Protein AF-A0A7X2XLZ9-F1 (afdb_monomer_lite)

InterPro domains:
  IPR012327 D12 class N6 adenine-specific DNA methyltransferase [PF02086] (17-53)
  IPR012327 D12 class N6 adenine-specific DNA methyltransferase [PR00505] (17-33)
  IPR012327 D12 class N6 adenine-specific DNA methyltransferase [PR00505] (39-53)
  IPR012327 D12 class N6 adenine-specific DNA methyltransferase [PTHR30481] (8-53)
  IPR029063 S-adenosyl-L-methionine-dependent methyltransferase superfamily [G3DSA:3.40.50.150] (1-56)
  IPR029063 S-adenosyl-L-methionine-dependent methyltransferase superfamily [SSF53335] (11-55)

Secondary structure (DSSP, 8-state):
--PPP-PPPPP--SS--TT-GGGGHHHHHHHS-S--S----TT-TT-HHHHHH---

pLDDT: mean 90.29, std 11.85, range [43.56, 98.12]

Structure (mmCIF, N/CA/C/O backbone):
data_AF-A0A7X2XLZ9-F1
#
_entry.id   AF-A0A7X2XLZ9-F1
#
loop_
_atom_site.group_PDB
_atom_site.id
_atom_site.type_symbol
_atom_site.label_atom_id
_atom_site.label_alt_id
_atom_site.label_comp_id
_atom_site.label_asym_id
_atom_site.label_entity_id
_atom_site.label_seq_id
_atom_site.pdbx_PDB_ins_code
_atom_site.Cartn_x
_atom_site.Cartn_y
_atom_site.Cartn_z
_at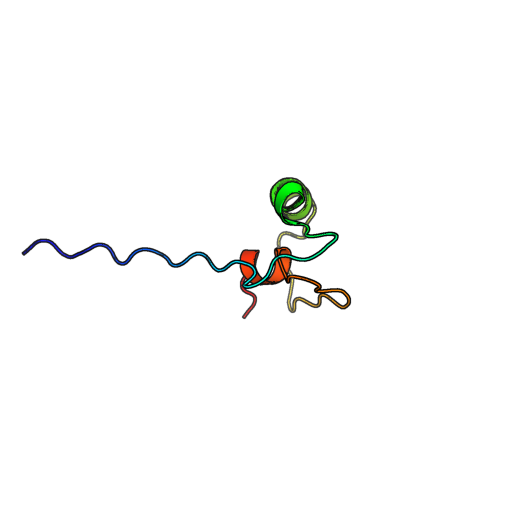om_site.occupancy
_atom_site.B_iso_or_equiv
_atom_site.auth_seq_id
_atom_site.auth_comp_id
_atom_site.auth_asym_id
_atom_site.auth_atom_id
_atom_site.pdbx_PDB_model_num
ATOM 1 N N . MET A 1 1 ? 13.512 -29.747 20.774 1.00 43.56 1 MET A N 1
ATOM 2 C CA . MET A 1 1 ? 12.950 -29.330 19.469 1.00 43.56 1 MET A CA 1
ATOM 3 C C . MET A 1 1 ? 12.926 -27.809 19.414 1.00 43.56 1 MET A C 1
ATO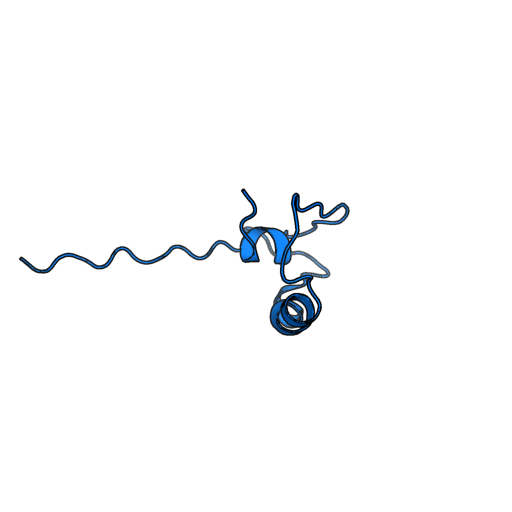M 5 O O . MET A 1 1 ? 12.281 -27.210 20.260 1.00 43.56 1 MET A O 1
ATOM 9 N N . LYS A 1 2 ? 13.655 -27.174 18.486 1.00 51.22 2 LYS A N 1
ATOM 10 C CA . LYS A 1 2 ? 13.516 -25.730 18.232 1.00 51.22 2 LYS A CA 1
ATOM 11 C C . LYS A 1 2 ? 12.397 -25.547 17.211 1.00 51.22 2 LYS A C 1
ATOM 13 O O . LYS A 1 2 ? 12.519 -26.025 16.086 1.00 51.22 2 LYS A O 1
ATOM 18 N N . ILE A 1 3 ? 11.305 -24.911 17.620 1.00 65.31 3 ILE A N 1
ATOM 19 C CA . ILE A 1 3 ? 10.230 -24.501 16.716 1.00 65.31 3 ILE A CA 1
ATOM 20 C C . ILE A 1 3 ? 10.856 -23.483 15.752 1.00 65.31 3 ILE A C 1
ATOM 22 O O . ILE A 1 3 ? 11.382 -22.463 16.192 1.00 65.31 3 ILE A O 1
ATOM 26 N N . LYS A 1 4 ? 10.903 -23.797 14.451 1.00 66.62 4 LYS A N 1
ATOM 27 C CA . LYS A 1 4 ? 11.346 -22.847 13.421 1.00 66.62 4 LYS A CA 1
ATOM 28 C C . LYS A 1 4 ? 10.353 -21.685 13.412 1.00 66.62 4 LYS A C 1
ATOM 30 O O . LYS A 1 4 ? 9.172 -21.908 13.164 1.00 66.62 4 LYS A O 1
ATOM 35 N N . GLU A 1 5 ? 10.826 -20.470 13.673 1.00 69.38 5 GLU A N 1
ATOM 36 C CA . GLU A 1 5 ? 10.027 -19.262 13.468 1.00 69.38 5 GLU A CA 1
ATOM 37 C C . GLU A 1 5 ? 9.534 -19.219 12.018 1.00 69.38 5 GLU A C 1
ATOM 39 O O . GLU A 1 5 ? 10.317 -19.296 11.066 1.00 69.38 5 GLU A O 1
ATOM 44 N N . ILE A 1 6 ? 8.219 -19.112 11.845 1.00 70.88 6 ILE A N 1
ATOM 45 C CA . ILE A 1 6 ? 7.609 -18.913 10.535 1.00 70.88 6 ILE A CA 1
ATOM 46 C C . ILE A 1 6 ? 7.951 -17.483 10.113 1.00 70.88 6 ILE A C 1
ATOM 48 O O . ILE A 1 6 ? 7.421 -16.520 10.667 1.00 70.88 6 ILE A O 1
ATOM 52 N N . LYS A 1 7 ? 8.864 -17.331 9.145 1.00 70.25 7 LYS A N 1
ATOM 53 C CA . LYS A 1 7 ? 9.189 -16.020 8.569 1.00 70.25 7 LYS A CA 1
ATOM 54 C C . LYS A 1 7 ? 7.917 -15.398 7.997 1.00 70.25 7 LYS A C 1
ATOM 56 O O . LYS A 1 7 ? 7.322 -15.938 7.066 1.00 70.25 7 LYS A O 1
ATOM 61 N N . LYS A 1 8 ? 7.528 -14.244 8.537 1.00 73.88 8 LYS A N 1
ATOM 62 C CA . LYS A 1 8 ? 6.438 -13.432 7.996 1.00 73.88 8 LYS A CA 1
ATOM 63 C C . LYS A 1 8 ? 6.810 -13.023 6.567 1.00 73.88 8 LYS A C 1
ATOM 65 O O . LYS A 1 8 ? 7.826 -12.363 6.360 1.00 73.88 8 LYS A O 1
ATOM 70 N N . VAL A 1 9 ? 6.023 -13.463 5.588 1.00 80.12 9 VAL A N 1
ATOM 71 C CA . VAL A 1 9 ? 6.236 -13.113 4.179 1.00 80.12 9 VAL A CA 1
ATOM 72 C C . VAL A 1 9 ? 5.758 -11.680 3.968 1.00 80.12 9 VAL A C 1
ATOM 74 O O . VAL A 1 9 ? 4.584 -11.380 4.176 1.00 80.12 9 VAL A O 1
ATOM 77 N N . THR A 1 10 ? 6.667 -10.796 3.566 1.00 85.19 10 THR A N 1
ATOM 78 C CA . THR A 1 10 ? 6.322 -9.437 3.138 1.00 85.19 10 THR A CA 1
ATOM 79 C C . THR A 1 10 ? 5.967 -9.475 1.657 1.00 85.19 10 THR A C 1
ATOM 81 O O . THR A 1 10 ? 6.795 -9.871 0.835 1.00 85.19 10 THR A O 1
ATOM 84 N N . LEU A 1 11 ? 4.743 -9.077 1.311 1.00 92.94 11 LEU A N 1
ATOM 85 C CA . LEU A 1 11 ? 4.337 -8.943 -0.085 1.00 92.94 11 LEU A CA 1
ATOM 86 C C . LEU A 1 11 ? 5.046 -7.740 -0.717 1.00 92.94 11 LEU A C 1
ATOM 88 O O . LEU A 1 11 ? 5.252 -6.709 -0.080 1.00 92.94 11 LEU A O 1
ATOM 92 N N . GLN A 1 12 ? 5.425 -7.869 -1.984 1.00 92.00 12 GLN A N 1
ATOM 93 C CA . GLN A 1 12 ? 6.055 -6.793 -2.740 1.00 92.00 12 GLN A CA 1
ATOM 94 C C . GLN A 1 12 ? 5.691 -6.895 -4.226 1.00 92.00 12 GLN A C 1
ATOM 96 O O . GLN A 1 12 ? 5.376 -7.993 -4.690 1.00 92.00 12 GLN A O 1
ATOM 101 N N . PRO A 1 13 ? 5.774 -5.784 -4.983 1.00 93.50 13 PRO A N 1
ATOM 102 C CA . PRO A 1 13 ? 5.624 -5.804 -6.434 1.00 93.50 13 PRO A CA 1
ATOM 103 C C . PRO A 1 13 ? 6.472 -6.900 -7.089 1.00 93.50 13 PRO A C 1
ATOM 105 O O . PRO A 1 13 ? 7.671 -6.996 -6.825 1.00 93.50 13 PRO A O 1
ATOM 108 N N . PHE A 1 14 ? 5.861 -7.702 -7.962 1.00 93.38 14 PHE A N 1
ATOM 109 C CA . PHE A 1 14 ? 6.536 -8.797 -8.673 1.00 93.38 14 PHE A CA 1
ATOM 110 C C . PHE A 1 14 ? 7.299 -8.333 -9.925 1.00 93.38 14 PHE A C 1
ATOM 112 O O . PHE A 1 14 ? 8.026 -9.113 -10.533 1.00 93.38 14 PHE A O 1
ATOM 119 N N . THR A 1 15 ? 7.141 -7.068 -10.320 1.00 93.62 15 THR A N 1
ATOM 120 C CA . THR A 1 15 ? 7.832 -6.461 -11.461 1.00 93.62 15 THR A CA 1
ATOM 121 C C . THR A 1 15 ? 8.306 -5.048 -11.128 1.00 93.62 15 THR A C 1
ATOM 123 O O . THR A 1 15 ? 7.731 -4.362 -10.275 1.00 93.62 15 THR A O 1
ATOM 126 N N . LYS A 1 16 ? 9.358 -4.589 -11.813 1.00 93.31 16 LYS A N 1
ATOM 127 C CA . LYS A 1 16 ? 9.780 -3.186 -11.770 1.00 93.31 16 LYS A CA 1
ATOM 128 C C . LYS A 1 16 ? 8.805 -2.363 -12.612 1.00 93.31 16 LYS A C 1
ATOM 130 O O . LYS A 1 16 ? 8.550 -2.699 -13.762 1.00 93.31 16 LYS A O 1
ATOM 135 N N . TRP A 1 17 ? 8.299 -1.265 -12.056 1.00 95.75 17 TRP A N 1
ATOM 136 C CA . TRP A 1 17 ? 7.330 -0.399 -12.728 1.00 95.75 17 TRP A CA 1
ATOM 137 C C . TRP A 1 17 ? 7.757 1.069 -12.671 1.00 95.75 17 TRP A C 1
ATOM 139 O O . TRP A 1 17 ? 8.186 1.555 -11.619 1.00 95.75 17 TRP A O 1
ATOM 149 N N . THR A 1 18 ? 7.630 1.782 -13.790 1.00 94.50 18 THR A N 1
ATOM 150 C CA . THR A 1 18 ? 7.879 3.229 -13.860 1.00 94.50 18 THR A CA 1
ATOM 151 C C . THR A 1 18 ? 6.872 3.973 -12.983 1.00 94.50 18 THR A C 1
ATOM 153 O O . THR A 1 18 ? 5.676 3.713 -13.053 1.00 94.50 18 THR A O 1
ATOM 156 N N . GLY A 1 19 ? 7.344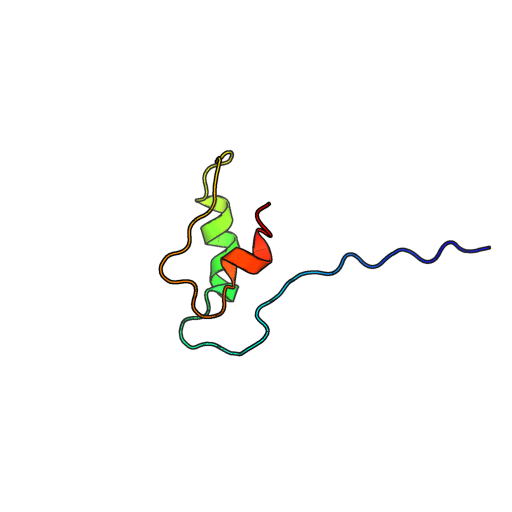 4.887 -12.131 1.00 92.56 19 GLY A N 1
ATOM 157 C CA . GLY A 1 19 ? 6.481 5.571 -11.157 1.00 92.56 19 GLY A CA 1
ATOM 158 C C . GLY A 1 19 ? 6.115 4.717 -9.933 1.00 92.56 19 GLY A C 1
ATOM 159 O O . GLY A 1 19 ? 5.105 4.962 -9.276 1.00 92.56 19 GLY A O 1
ATOM 160 N N . GLY A 1 20 ? 6.909 3.689 -9.614 1.00 92.12 20 GLY A N 1
ATOM 161 C CA . GLY A 1 20 ? 6.706 2.868 -8.420 1.00 92.12 20 GLY A CA 1
ATOM 162 C C . GLY A 1 20 ? 6.783 3.681 -7.120 1.00 92.12 20 GLY A C 1
ATOM 163 O O . GLY A 1 20 ? 7.798 4.298 -6.815 1.00 92.12 20 GLY A O 1
ATOM 164 N N . LYS A 1 21 ? 5.732 3.612 -6.297 1.00 95.38 21 LYS A N 1
ATOM 165 C CA . LYS A 1 21 ? 5.574 4.425 -5.074 1.00 95.38 21 LYS A CA 1
ATOM 166 C C . LYS A 1 21 ? 6.358 3.921 -3.848 1.00 95.38 21 LYS A C 1
ATOM 168 O O . LYS A 1 21 ? 6.127 4.391 -2.742 1.00 95.38 21 LYS A O 1
ATOM 173 N N . ARG A 1 22 ? 7.295 2.976 -4.011 1.00 94.06 22 ARG A N 1
ATOM 174 C CA . ARG A 1 22 ? 7.981 2.283 -2.895 1.00 94.06 22 ARG A CA 1
ATOM 175 C C . ARG A 1 22 ? 8.710 3.230 -1.937 1.00 94.06 22 ARG A C 1
ATOM 177 O O . ARG A 1 22 ? 8.638 3.038 -0.732 1.00 94.06 22 ARG A O 1
ATOM 184 N N . GLN A 1 23 ? 9.390 4.248 -2.467 1.00 95.06 23 GLN A N 1
ATOM 185 C CA . GLN A 1 23 ? 10.115 5.238 -1.657 1.00 95.06 23 GLN A CA 1
ATOM 186 C C . GLN A 1 23 ? 9.176 6.201 -0.915 1.00 95.06 23 GLN A C 1
ATOM 188 O O . GLN A 1 23 ? 9.563 6.760 0.102 1.00 95.06 23 GLN A O 1
ATOM 193 N N . LEU A 1 24 ? 7.939 6.366 -1.397 1.00 96.81 24 LEU A N 1
ATOM 194 C CA . LEU A 1 24 ? 6.934 7.258 -0.815 1.00 96.81 24 LEU A CA 1
ATOM 195 C C . LEU A 1 24 ? 6.024 6.562 0.205 1.00 96.81 24 LEU A C 1
ATOM 197 O O . LEU A 1 24 ? 5.223 7.233 0.849 1.00 96.81 24 LEU A O 1
ATOM 201 N N . LEU A 1 25 ? 6.132 5.238 0.377 1.00 95.88 25 LEU A N 1
ATOM 202 C CA . LEU A 1 25 ? 5.276 4.480 1.297 1.00 95.88 25 LEU A CA 1
ATOM 203 C C . LEU A 1 25 ? 5.270 5.026 2.737 1.00 95.88 25 LEU A C 1
ATOM 205 O O . LEU A 1 25 ? 4.175 5.098 3.292 1.00 95.88 25 LEU A O 1
ATOM 209 N N . PRO A 1 26 ? 6.403 5.448 3.346 1.00 96.75 26 PRO A N 1
ATOM 210 C CA . PRO A 1 26 ? 6.378 6.022 4.693 1.00 96.75 26 PRO A CA 1
ATOM 211 C C . PRO A 1 26 ? 5.457 7.245 4.792 1.00 96.75 26 PRO A C 1
ATOM 213 O O . PRO A 1 26 ? 4.582 7.283 5.648 1.00 96.75 26 PRO A O 1
ATOM 216 N N . VAL A 1 27 ? 5.573 8.176 3.840 1.00 98.12 27 VAL A N 1
ATOM 217 C CA . VAL A 1 27 ? 4.767 9.406 3.797 1.00 98.12 27 VAL A CA 1
ATOM 218 C C . VAL A 1 27 ? 3.295 9.099 3.510 1.00 98.12 27 VAL A C 1
ATOM 220 O O . VAL A 1 27 ? 2.404 9.637 4.159 1.00 98.12 27 VAL A O 1
ATOM 223 N N . ILE A 1 28 ? 3.010 8.197 2.563 1.00 97.06 28 ILE A N 1
ATOM 224 C CA . ILE A 1 28 ? 1.628 7.824 2.223 1.00 97.06 28 ILE A CA 1
ATOM 225 C C . ILE A 1 28 ? 0.921 7.192 3.429 1.00 97.06 28 ILE A C 1
ATOM 227 O O . ILE A 1 28 ? -0.240 7.505 3.679 1.00 97.06 28 ILE A O 1
ATOM 231 N N . ARG A 1 29 ? 1.608 6.332 4.193 1.00 95.44 29 ARG A N 1
ATOM 232 C CA . ARG A 1 29 ? 1.055 5.691 5.399 1.00 95.44 29 ARG A CA 1
ATOM 233 C C . ARG A 1 29 ? 0.684 6.699 6.480 1.00 95.44 29 ARG A C 1
ATOM 235 O O . ARG A 1 29 ? -0.355 6.533 7.108 1.00 95.44 29 ARG A O 1
ATOM 242 N N . GLU A 1 30 ? 1.510 7.721 6.683 1.00 97.31 30 GLU A N 1
ATOM 243 C CA . GLU A 1 30 ? 1.245 8.784 7.660 1.00 97.31 30 GLU A CA 1
ATOM 244 C C . GLU A 1 30 ? 0.011 9.617 7.294 1.00 97.31 30 GLU A C 1
ATOM 246 O O . GLU A 1 30 ? -0.716 10.065 8.178 1.00 97.31 30 GLU A O 1
ATOM 251 N N . LEU A 1 31 ? -0.248 9.788 5.996 1.00 97.88 31 LEU A N 1
ATOM 252 C CA . LEU A 1 31 ? -1.383 10.556 5.479 1.00 97.88 31 LEU A CA 1
ATOM 253 C C . LEU A 1 31 ? -2.656 9.721 5.286 1.00 97.88 31 LEU A C 1
ATOM 255 O O . LEU A 1 31 ? -3.722 10.278 5.021 1.00 97.88 31 LEU A O 1
ATOM 259 N N . MET A 1 32 ? -2.571 8.393 5.390 1.00 96.50 32 MET A N 1
ATOM 260 C CA . MET A 1 32 ? -3.738 7.533 5.246 1.00 96.50 32 MET A CA 1
ATOM 261 C C . MET A 1 32 ? -4.702 7.673 6.432 1.00 96.50 32 MET A C 1
ATOM 263 O O . MET A 1 32 ? -4.279 7.874 7.574 1.00 96.50 32 MET A O 1
ATOM 267 N N . PRO A 1 33 ? -6.011 7.472 6.207 1.00 96.88 33 PRO A N 1
ATOM 268 C CA . PRO A 1 33 ? -6.955 7.359 7.306 1.00 96.88 33 PRO A CA 1
ATOM 269 C C . PRO A 1 33 ? -6.615 6.147 8.184 1.00 96.88 33 PRO A C 1
ATOM 271 O O . PRO A 1 33 ? -6.278 5.070 7.690 1.00 96.88 33 PRO A O 1
ATOM 274 N N . LYS A 1 34 ? -6.763 6.308 9.505 1.00 94.44 34 LYS A N 1
ATOM 275 C CA . LYS A 1 34 ? -6.528 5.231 10.484 1.00 94.44 34 LYS A CA 1
ATOM 276 C C . LYS A 1 34 ? -7.504 4.061 10.319 1.00 94.44 34 LYS A C 1
ATOM 278 O O . LYS A 1 34 ? -7.166 2.934 10.665 1.00 94.44 34 LYS A O 1
ATOM 283 N N . THR A 1 35 ? -8.706 4.330 9.810 1.00 96.69 35 THR A N 1
ATOM 284 C CA . THR A 1 35 ? -9.756 3.341 9.555 1.00 96.69 35 THR A CA 1
ATOM 285 C C . THR A 1 35 ? -10.413 3.608 8.203 1.00 96.69 35 THR A C 1
ATOM 287 O O . THR A 1 35 ? -10.651 4.752 7.823 1.00 96.69 35 THR A O 1
ATOM 290 N N . TYR A 1 36 ? -10.695 2.541 7.462 1.00 96.19 36 TYR A N 1
ATOM 291 C CA . TYR A 1 36 ? -11.414 2.571 6.191 1.00 96.19 36 TYR A CA 1
ATOM 292 C C . TYR A 1 36 ? -12.002 1.184 5.913 1.00 96.19 36 TYR A C 1
ATOM 294 O O . TYR A 1 36 ? -11.532 0.187 6.457 1.00 96.19 36 TYR A O 1
ATOM 302 N N . ASN A 1 37 ? -13.034 1.122 5.070 1.00 96.31 37 ASN A N 1
ATOM 303 C CA . ASN A 1 37 ? -13.753 -0.128 4.810 1.00 96.31 37 ASN A CA 1
ATOM 304 C C . ASN A 1 37 ? -13.108 -0.939 3.687 1.00 96.31 37 ASN A C 1
ATOM 306 O O . ASN A 1 37 ? -12.746 -2.094 3.874 1.00 96.31 37 ASN A O 1
ATOM 310 N N . ARG A 1 38 ? -12.990 -0.340 2.497 1.0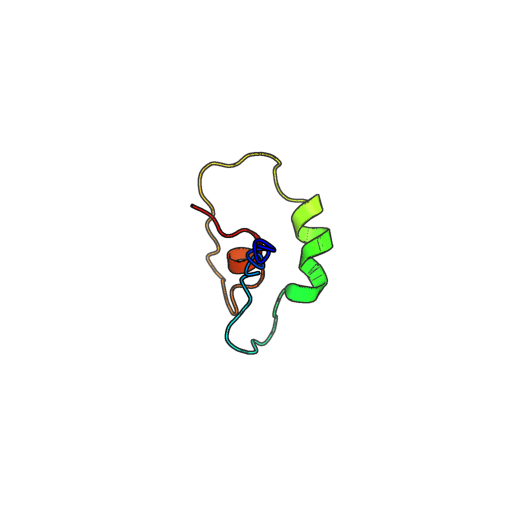0 96.75 38 ARG A N 1
ATOM 311 C CA . ARG A 1 38 ? -12.494 -1.017 1.299 1.00 96.75 38 ARG A CA 1
ATOM 312 C C . ARG A 1 38 ? -11.450 -0.156 0.612 1.00 96.75 38 ARG A C 1
ATOM 314 O O . ARG A 1 38 ? -11.638 1.048 0.455 1.00 96.75 38 ARG A O 1
ATOM 321 N N . TYR A 1 39 ? -10.361 -0.796 0.214 1.00 97.25 39 TYR A N 1
ATOM 322 C CA . TYR A 1 39 ? -9.278 -0.167 -0.519 1.00 97.25 39 TYR A CA 1
ATOM 323 C C . TYR A 1 39 ? -9.552 -0.217 -2.023 1.00 97.25 39 TYR A C 1
ATOM 325 O O . TYR A 1 39 ? -9.868 -1.275 -2.564 1.00 97.25 39 TYR A O 1
ATOM 333 N N . PHE A 1 40 ? -9.395 0.919 -2.695 1.00 97.38 40 PHE A N 1
ATOM 334 C CA . PHE A 1 40 ? -9.443 1.012 -4.149 1.00 97.38 40 PHE A CA 1
ATOM 335 C C . PHE A 1 40 ? -8.232 1.806 -4.633 1.00 97.38 40 PHE A C 1
ATOM 337 O O . PHE A 1 40 ? -8.002 2.924 -4.177 1.00 97.38 40 PHE A O 1
ATOM 344 N N . GLU A 1 41 ? -7.480 1.251 -5.583 1.00 96.69 41 GLU A N 1
ATOM 345 C CA . GLU A 1 41 ? -6.359 1.931 -6.238 1.00 96.69 41 GLU A CA 1
ATOM 346 C C . GLU A 1 41 ? -6.575 1.903 -7.760 1.00 96.69 41 GLU A C 1
ATOM 348 O O . GLU A 1 41 ? -6.111 0.978 -8.427 1.00 96.69 41 GLU A O 1
ATOM 353 N N . PRO A 1 42 ? -7.289 2.893 -8.336 1.00 97.44 42 PRO A N 1
ATOM 354 C CA . PRO A 1 42 ? -7.605 2.913 -9.770 1.00 97.44 42 PRO A CA 1
ATOM 355 C C . PRO A 1 42 ? -6.363 2.886 -10.676 1.00 97.44 42 PRO A C 1
ATOM 357 O O . PRO A 1 42 ? -6.409 2.369 -11.787 1.00 97.44 42 PRO A O 1
ATOM 360 N N . PHE A 1 43 ? -5.237 3.411 -10.178 1.00 95.81 43 PHE A N 1
ATOM 361 C CA . PHE A 1 43 ? -3.946 3.464 -10.867 1.00 95.81 43 PHE A CA 1
ATOM 362 C C . PHE A 1 43 ? -2.882 2.671 -10.094 1.00 95.81 43 PHE A C 1
ATOM 364 O O . PHE A 1 43 ? -1.941 3.234 -9.525 1.00 95.8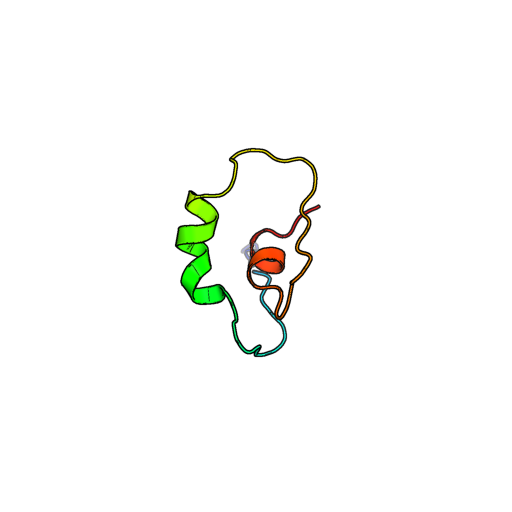1 43 PHE A O 1
ATOM 371 N N . VAL A 1 44 ? -3.053 1.349 -10.054 1.00 95.69 44 VAL A N 1
ATOM 372 C CA . VAL A 1 44 ? -2.214 0.434 -9.261 1.00 95.69 44 VAL A CA 1
ATOM 373 C C . VAL A 1 44 ? -0.748 0.412 -9.716 1.00 95.69 44 VAL A C 1
ATOM 375 O O . VAL A 1 44 ? 0.170 0.440 -8.891 1.00 95.69 44 VAL A O 1
ATOM 378 N N . GLY A 1 45 ? -0.498 0.409 -11.031 1.00 95.19 45 GLY A N 1
ATOM 379 C CA . GLY A 1 45 ? 0.844 0.218 -11.589 1.00 95.19 45 GLY A CA 1
ATOM 380 C C . GLY A 1 45 ? 1.498 -1.050 -11.027 1.00 95.19 45 GLY A C 1
ATOM 381 O O . GLY A 1 45 ? 0.911 -2.124 -11.063 1.00 95.19 45 GLY A O 1
ATOM 382 N N . GLY A 1 46 ? 2.686 -0.919 -10.433 1.00 95.25 46 GLY A N 1
ATOM 383 C CA . GLY A 1 46 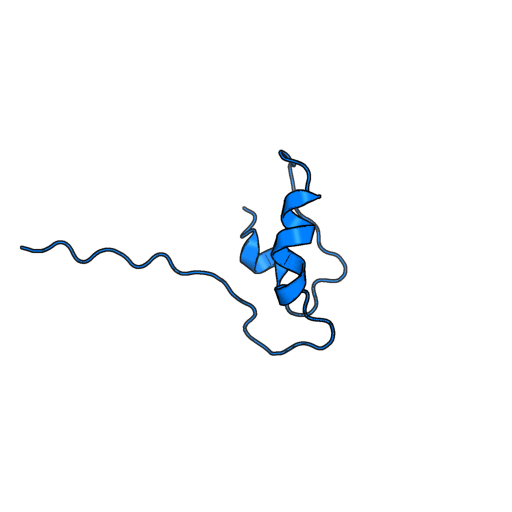? 3.359 -2.027 -9.740 1.00 95.25 46 GLY A CA 1
ATOM 384 C C . GLY A 1 46 ? 2.713 -2.465 -8.414 1.00 95.25 46 GLY A C 1
ATOM 385 O O . GLY A 1 46 ? 3.208 -3.399 -7.794 1.00 95.25 46 GLY A O 1
ATOM 386 N N . GLY A 1 47 ? 1.661 -1.794 -7.934 1.00 96.75 47 GLY A N 1
ATOM 387 C CA . GLY A 1 47 ? 0.927 -2.188 -6.724 1.00 96.75 47 GLY A CA 1
ATOM 388 C C . GLY A 1 47 ? 1.707 -2.014 -5.424 1.00 96.75 47 GLY A C 1
ATOM 389 O O . GLY A 1 47 ? 1.480 -2.743 -4.465 1.00 96.75 47 GLY A O 1
ATOM 390 N N . ALA A 1 48 ? 2.651 -1.067 -5.380 1.00 96.50 48 ALA A N 1
ATOM 391 C CA . ALA A 1 48 ? 3.514 -0.868 -4.215 1.00 96.50 48 ALA A CA 1
ATOM 392 C C . ALA A 1 48 ? 2.721 -0.639 -2.920 1.00 96.50 48 ALA A C 1
ATOM 394 O O . ALA A 1 48 ? 3.098 -1.199 -1.901 1.00 96.50 48 ALA A O 1
ATOM 395 N N . LEU A 1 49 ? 1.636 0.145 -2.963 1.00 96.25 49 LEU A N 1
ATOM 396 C CA . LEU A 1 49 ? 0.788 0.395 -1.796 1.00 96.25 49 LEU A CA 1
ATOM 397 C C . LEU A 1 49 ? -0.168 -0.777 -1.529 1.00 96.25 49 LEU A C 1
ATOM 399 O O . LEU A 1 49 ? -0.314 -1.185 -0.384 1.00 96.25 49 LEU A O 1
ATOM 403 N N . PHE A 1 50 ? -0.757 -1.369 -2.571 1.00 96.62 50 PHE A N 1
ATOM 404 C CA . PHE A 1 50 ? -1.597 -2.561 -2.437 1.00 96.62 50 PHE A CA 1
ATOM 405 C C . PHE A 1 50 ? -0.888 -3.720 -1.712 1.00 96.62 50 PHE A C 1
ATOM 407 O O . PHE A 1 50 ? -1.412 -4.243 -0.731 1.00 96.62 50 PHE A O 1
ATOM 414 N N . PHE A 1 51 ? 0.314 -4.108 -2.154 1.00 95.94 51 PHE A N 1
ATOM 415 C CA . PHE A 1 51 ? 1.070 -5.195 -1.517 1.00 95.94 51 PHE A CA 1
ATOM 416 C C . PHE A 1 51 ? 1.523 -4.840 -0.100 1.00 95.94 51 PHE A C 1
ATOM 418 O O . PHE A 1 51 ? 1.618 -5.714 0.755 1.00 95.94 51 PHE A O 1
ATOM 425 N N . ASP A 1 52 ? 1.774 -3.559 0.149 1.00 94.94 52 ASP A N 1
ATOM 426 C CA . ASP A 1 52 ? 2.161 -3.057 1.458 1.00 94.94 52 ASP A CA 1
ATOM 427 C C . ASP A 1 52 ? 1.018 -3.122 2.485 1.00 94.94 52 ASP A C 1
ATOM 429 O O . ASP A 1 52 ? 1.234 -3.529 3.627 1.00 94.94 52 ASP A O 1
ATOM 433 N N . LEU A 1 53 ? -0.201 -2.763 2.067 1.00 94.38 53 LEU A N 1
ATOM 434 C CA . LEU A 1 53 ? -1.398 -2.792 2.910 1.00 94.38 53 LEU A CA 1
ATOM 435 C C . LEU A 1 53 ? -1.997 -4.194 3.051 1.00 94.38 53 LEU A C 1
ATOM 437 O O . LEU A 1 53 ? -2.632 -4.473 4.066 1.00 94.38 53 LEU A O 1
ATOM 441 N N . ALA A 1 54 ? -1.823 -5.049 2.038 1.00 94.00 54 ALA A N 1
ATOM 442 C CA . ALA A 1 54 ? -2.475 -6.353 1.913 1.00 94.00 54 ALA A CA 1
ATOM 443 C C . ALA A 1 54 ? -3.969 -6.333 2.335 1.00 94.00 54 ALA A C 1
ATOM 445 O O . ALA A 1 54 ? -4.342 -7.041 3.280 1.00 94.00 54 ALA A O 1
ATOM 446 N N . PRO A 1 55 ? -4.823 -5.505 1.688 1.00 92.12 55 PRO A N 1
ATOM 447 C CA . PRO A 1 55 ? -6.235 -5.380 2.055 1.00 92.12 55 PRO A CA 1
ATOM 448 C C . PRO A 1 55 ? -6.970 -6.728 1.986 1.00 92.12 55 PRO A C 1
ATOM 450 O O . PRO A 1 55 ? -6.633 -7.571 1.154 1.00 92.12 55 PRO A O 1
ATOM 453 N N . LYS A 1 56 ? -7.975 -6.915 2.849 1.00 84.62 56 LYS A N 1
ATOM 454 C CA . LYS A 1 56 ? -8.814 -8.123 2.917 1.00 84.62 56 LYS A CA 1
ATOM 455 C C . LYS A 1 56 ? -10.165 -7.927 2.243 1.00 84.62 56 LYS A C 1
ATOM 457 O O . LYS A 1 56 ? -10.679 -6.786 2.291 1.00 84.62 56 LYS A O 1
#

Sequence (56 aa):
MKIKEIKKVTLQPFTKWTGGKRQLLPVIRELMPKTYNRYFEPFVGGGALFFDLAPK

Radius of gyration: 14.28 Å; chains: 1; bounding box: 27×40×33 Å

Organism: Streptococcus pneumoniae (NCBI:txid1313)

Foldseek 3Di:
DDDPPDPDDQFAQPDDFDPQCQVVQVVVVVVDDPDDDDDDDPPCTSVGVCSRVVTD